Protein AF-A0A929DKE8-F1 (afdb_monomer)

Sequence (84 aa):
DEEVFETMDDLLKVGCKVMTIGQYLQPTLNHYPVIDYIHPDRFEQYRLTGLEKGFKFVESSPLVRSSYHAERHVDSRIKVHNIK

Radius of gyration: 15.74 Å; Cα contacts (8 Å, |Δi|>4): 75; chains: 1; bounding box: 49×31×35 Å

Solvent-accessible surface area (backbone atoms only — not comparable to full-atom values): 5341 Å² total; per-residue (Å²): 108,70,69,59,57,51,49,52,52,56,42,46,74,75,66,51,45,69,50,66,46,46,54,79,73,60,89,49,93,90,44,72,77,71,88,73,87,80,58,68,70,57,28,49,48,53,28,52,50,43,45,73,78,62,36,78,42,60,49,44,34,62,84,45,49,86,70,61,67,45,79,78,73,50,71,84,79,68,70,75,74,82,79,126

Secondary structure (DSSP, 8-state):
-HHHHHHHHHHHHTT--EEEE-----SSTTSPPP-----HHHHHHHHHHHHHHT-SEEEESTT--TTTTHHHHS-TT-------

pLDDT: mean 89.49, std 15.86, range [40.84, 98.62]

Nearest PDB structures (foldseek):
  4u0p-assembly1_B  TM=1.001E+00  e=1.046E-05  Thermosynechococcus vestitus BP-1
  5exi-assembly1_A  TM=9.642E-01  e=5.051E-05  Mycobacterium tuberculosis H37Rv
  5exk-assembly4_G  TM=9.830E-01  e=1.230E-04  Mycobacterium tuberculosis H37Rv
  4u0o-assembly1_B  TM=9.744E-01  e=1.317E-04  Thermosynechococcus vestitus BP-1
  8j3r-assembly1_A  TM=5.946E-01  e=4.067E+00  Sulfoacidibacillus thermotolerans

Structure (mmCIF, N/CA/C/O backbone):
data_AF-A0A929DKE8-F1
#
_entry.id   AF-A0A929DKE8-F1
#
loop_
_atom_site.group_PDB
_atom_site.id
_atom_site.type_symbol
_atom_site.label_atom_id
_atom_site.label_alt_id
_atom_site.label_comp_id
_atom_site.label_asym_id
_atom_site.label_entity_id
_atom_site.label_seq_id
_atom_site.pdbx_PDB_ins_code
_atom_site.Cartn_x
_atom_site.Cartn_y
_atom_site.Cartn_z
_atom_site.occupancy
_atom_site.B_iso_or_equiv
_atom_site.auth_seq_id
_atom_site.auth_comp_id
_atom_site.auth_asym_id
_atom_site.auth_atom_id
_atom_site.pdbx_PDB_model_num
ATOM 1 N N . ASP A 1 1 ? 7.752 7.268 1.473 1.00 88.25 1 ASP A N 1
ATOM 2 C CA . ASP A 1 1 ? 6.733 6.934 2.495 1.00 88.25 1 ASP A CA 1
ATOM 3 C C . ASP A 1 1 ? 5.796 8.070 2.836 1.00 88.25 1 ASP A C 1
ATOM 5 O O . ASP A 1 1 ? 4.607 7.804 2.926 1.00 88.25 1 ASP A O 1
ATOM 9 N N . GLU A 1 2 ? 6.282 9.302 3.002 1.00 96.00 2 GLU A N 1
ATOM 10 C CA . GLU A 1 2 ? 5.424 10.466 3.282 1.00 96.00 2 GLU A CA 1
ATOM 11 C C . GLU A 1 2 ? 4.240 10.571 2.307 1.00 96.00 2 GLU A C 1
ATOM 13 O O . GLU A 1 2 ? 3.098 10.612 2.750 1.00 96.00 2 GLU A O 1
ATOM 18 N N . GLU A 1 3 ? 4.493 10.450 1.001 1.00 97.69 3 GLU A N 1
ATOM 19 C CA . GLU A 1 3 ? 3.450 10.465 -0.038 1.00 97.69 3 GLU A CA 1
ATOM 20 C C . GLU A 1 3 ? 2.413 9.338 0.124 1.00 97.69 3 GLU A C 1
ATOM 22 O O . GLU A 1 3 ? 1.229 9.524 -0.157 1.00 97.69 3 GLU A O 1
ATOM 27 N N . VAL A 1 4 ? 2.827 8.159 0.609 1.00 97.44 4 VAL A N 1
ATOM 28 C CA . VAL A 1 4 ? 1.913 7.031 0.866 1.00 97.44 4 VAL A CA 1
ATOM 29 C C . VAL A 1 4 ? 0.983 7.374 2.028 1.00 97.44 4 VAL A C 1
ATOM 31 O O . VAL A 1 4 ? -0.218 7.117 1.952 1.00 97.44 4 VAL A O 1
ATOM 34 N N . PHE A 1 5 ? 1.513 7.979 3.092 1.00 98.19 5 PHE A N 1
ATOM 35 C CA . PHE A 1 5 ? 0.720 8.375 4.255 1.00 98.19 5 PHE A CA 1
ATOM 36 C C . PHE A 1 5 ? -0.197 9.567 3.972 1.00 98.19 5 PHE A C 1
ATOM 38 O O . PHE A 1 5 ? -1.327 9.569 4.453 1.00 98.19 5 PHE A O 1
ATOM 45 N N . GLU A 1 6 ? 0.244 10.531 3.165 1.00 98.56 6 GLU A N 1
ATOM 46 C CA . GLU A 1 6 ? -0.606 11.623 2.678 1.00 98.56 6 GLU A CA 1
ATOM 47 C C . GLU A 1 6 ? -1.754 11.078 1.818 1.00 98.56 6 GLU A C 1
ATOM 49 O O . GLU A 1 6 ? -2.920 11.402 2.047 1.00 98.56 6 GLU A O 1
ATOM 54 N N . THR A 1 7 ? -1.452 10.143 0.911 1.00 98.44 7 THR A N 1
ATOM 55 C CA . THR A 1 7 ? -2.470 9.471 0.091 1.00 98.44 7 THR A CA 1
ATOM 56 C C . THR A 1 7 ? -3.508 8.751 0.957 1.00 98.44 7 THR A C 1
ATOM 58 O O . THR A 1 7 ? -4.700 8.786 0.649 1.00 98.44 7 THR A O 1
ATOM 61 N N . MET A 1 8 ? -3.095 8.112 2.059 1.00 98.50 8 MET A N 1
ATOM 62 C CA . MET A 1 8 ? -4.032 7.505 3.014 1.00 98.50 8 MET A CA 1
ATOM 63 C C . MET A 1 8 ? -5.009 8.541 3.582 1.00 98.50 8 MET A C 1
ATOM 65 O O . MET A 1 8 ? -6.211 8.276 3.637 1.00 98.50 8 MET A O 1
ATOM 69 N N . ASP A 1 9 ? -4.513 9.717 3.972 1.00 98.50 9 ASP A N 1
ATOM 70 C CA . ASP A 1 9 ? -5.349 10.795 4.506 1.00 98.50 9 ASP A CA 1
ATOM 71 C C . ASP A 1 9 ? -6.323 11.329 3.449 1.00 98.50 9 ASP A C 1
ATOM 73 O O . ASP A 1 9 ? -7.500 11.546 3.741 1.00 98.50 9 ASP A O 1
ATOM 77 N N . ASP A 1 10 ? -5.879 11.477 2.203 1.00 98.62 10 ASP A N 1
ATOM 78 C CA . ASP A 1 10 ? -6.730 11.943 1.105 1.00 98.62 10 ASP A CA 1
ATOM 79 C C . ASP A 1 10 ? -7.832 10.947 0.738 1.00 98.62 10 ASP A C 1
ATOM 81 O O . ASP A 1 10 ? -8.989 11.334 0.544 1.00 98.62 10 ASP A O 1
ATOM 85 N N . LEU A 1 11 ? -7.515 9.652 0.725 1.00 98.38 11 LEU A N 1
ATOM 86 C CA . LEU A 1 11 ? -8.506 8.592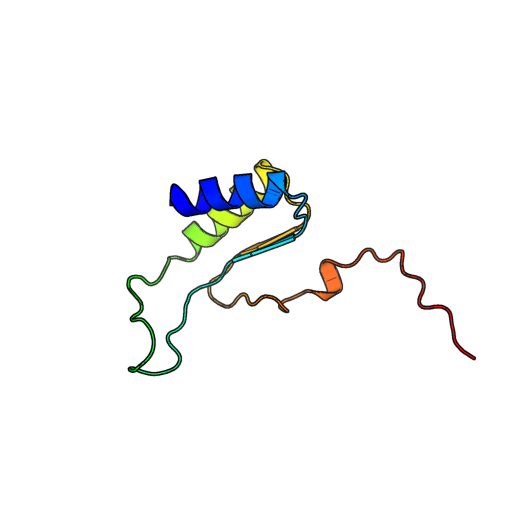 0.545 1.00 98.38 11 LEU A CA 1
ATOM 87 C C . LEU A 1 11 ? -9.563 8.618 1.661 1.00 98.38 11 LEU A C 1
ATOM 89 O O . LEU A 1 11 ? -10.757 8.460 1.390 1.00 98.38 11 LEU A O 1
ATOM 93 N N . LEU A 1 12 ? -9.153 8.847 2.910 1.00 98.25 12 LEU A N 1
ATOM 94 C CA . LEU A 1 12 ? -10.081 8.954 4.038 1.00 98.25 12 LEU A CA 1
ATOM 95 C C . LEU A 1 12 ? -10.968 10.201 3.941 1.00 98.25 12 LEU A C 1
ATOM 97 O O . LEU A 1 12 ? -12.172 10.101 4.193 1.00 98.25 12 LEU A O 1
ATOM 101 N N . LYS A 1 13 ? -10.427 11.349 3.507 1.00 98.44 13 LYS A N 1
ATOM 102 C CA . LYS A 1 13 ? -11.199 12.593 3.299 1.00 98.44 13 LYS A CA 1
ATOM 103 C C . LYS A 1 13 ? -12.361 12.408 2.321 1.00 98.44 13 LYS A C 1
ATOM 105 O O . LYS A 1 13 ? -13.411 13.018 2.507 1.00 98.44 13 LYS A O 1
ATOM 110 N N . VAL A 1 14 ? -12.206 11.549 1.310 1.00 98.12 14 VAL A N 1
ATOM 111 C CA . VAL A 1 14 ? -13.273 11.236 0.337 1.00 98.12 14 VAL A CA 1
ATOM 112 C C . VAL A 1 14 ? -14.170 10.065 0.761 1.00 98.12 14 VAL A C 1
ATOM 114 O O . VAL A 1 14 ? -15.011 9.605 -0.010 1.00 98.12 14 VAL A O 1
ATOM 117 N N . GLY A 1 15 ? -14.027 9.578 1.996 1.00 96.88 15 GLY A N 1
ATOM 118 C CA . GLY A 1 15 ? -14.868 8.525 2.562 1.00 96.88 15 GLY A CA 1
ATOM 119 C C . GLY A 1 15 ? -14.510 7.113 2.098 1.00 96.88 15 GLY A C 1
ATOM 120 O O . GLY A 1 15 ? -15.356 6.214 2.192 1.00 96.88 15 GLY A O 1
ATOM 121 N N . CYS A 1 16 ? -13.285 6.893 1.606 1.00 97.12 16 CYS A N 1
ATOM 122 C CA . CYS A 1 16 ? -12.790 5.552 1.320 1.00 97.12 16 CYS A CA 1
ATOM 123 C C . CYS A 1 16 ? -12.741 4.721 2.610 1.00 97.12 16 CYS A C 1
ATOM 125 O O . CYS A 1 16 ? -12.348 5.200 3.671 1.00 97.12 16 CYS A O 1
ATOM 127 N N . LYS A 1 17 ? -13.172 3.459 2.531 1.00 95.56 17 LYS A N 1
ATOM 128 C CA . LYS A 1 17 ? -13.304 2.567 3.700 1.00 95.56 17 LYS A CA 1
ATOM 129 C C . LYS A 1 17 ? -12.355 1.379 3.654 1.00 95.56 17 LYS A C 1
ATOM 131 O O . LYS A 1 17 ? -12.105 0.774 4.691 1.00 95.56 17 LYS A O 1
ATOM 136 N N . VAL A 1 18 ? -11.884 1.024 2.465 1.00 95.81 18 VAL A N 1
ATOM 137 C CA . VAL A 1 18 ? -11.111 -0.186 2.193 1.00 95.81 18 VAL A CA 1
ATOM 138 C C . VAL A 1 18 ? -9.921 0.215 1.346 1.00 95.81 18 VAL A C 1
ATOM 140 O O . VAL A 1 18 ? -10.102 0.846 0.308 1.00 95.81 18 VAL A O 1
ATOM 143 N N . MET A 1 19 ? -8.725 -0.164 1.773 1.00 96.88 19 MET A N 1
ATOM 144 C CA . MET A 1 19 ? -7.497 0.089 1.030 1.00 96.88 19 MET A CA 1
ATOM 145 C C . MET A 1 19 ? -6.755 -1.222 0.797 1.00 96.88 19 MET A C 1
ATOM 147 O O . MET A 1 19 ? -6.644 -2.057 1.692 1.00 96.88 19 MET A O 1
ATOM 151 N N . THR A 1 20 ? -6.218 -1.391 -0.406 1.00 97.38 20 THR A N 1
ATOM 152 C CA . THR A 1 20 ? -5.303 -2.485 -0.731 1.00 97.38 20 THR A CA 1
ATOM 153 C C . THR A 1 20 ? -3.988 -1.890 -1.210 1.00 97.38 20 THR A C 1
ATOM 155 O O . THR A 1 20 ? -4.014 -1.031 -2.092 1.00 97.38 20 THR A O 1
ATOM 158 N N . ILE A 1 21 ? -2.856 -2.351 -0.690 1.00 97.62 21 ILE A N 1
ATOM 159 C CA . ILE A 1 21 ? -1.525 -1.914 -1.126 1.00 97.62 21 ILE A CA 1
ATOM 160 C C . ILE A 1 21 ? -0.626 -3.130 -1.366 1.00 97.62 21 ILE A C 1
ATOM 162 O O . ILE A 1 21 ? -0.568 -4.057 -0.561 1.00 97.62 21 ILE A O 1
ATOM 166 N N . GLY A 1 22 ? 0.056 -3.143 -2.510 1.00 97.19 22 GLY A N 1
ATOM 167 C CA . GLY A 1 22 ? 0.901 -4.257 -2.932 1.00 97.19 22 GLY A CA 1
ATOM 168 C C . GLY A 1 22 ? 2.080 -3.796 -3.779 1.00 97.19 22 GLY A C 1
ATOM 169 O O . GLY A 1 22 ? 2.145 -2.641 -4.196 1.00 97.19 22 GLY A O 1
ATOM 170 N N . GLN A 1 23 ? 3.024 -4.703 -4.026 1.00 98.00 23 GLN A N 1
ATOM 171 C CA . GLN A 1 23 ? 4.220 -4.411 -4.810 1.00 98.00 23 GLN A CA 1
ATOM 172 C C . GLN A 1 23 ? 3.848 -4.219 -6.279 1.00 98.00 23 GLN A C 1
ATOM 174 O O . GLN A 1 23 ? 3.191 -5.070 -6.896 1.00 98.00 23 GLN A O 1
ATOM 179 N N . TYR A 1 24 ? 4.348 -3.130 -6.857 1.00 97.50 24 TYR A N 1
ATOM 180 C CA . TYR A 1 24 ? 4.367 -2.975 -8.299 1.00 97.50 24 TYR A CA 1
ATOM 181 C C . TYR A 1 24 ? 5.323 -4.005 -8.907 1.00 97.50 24 TYR A C 1
ATOM 183 O O . TYR A 1 24 ? 6.523 -4.002 -8.629 1.00 97.50 24 TYR A O 1
ATOM 191 N N . LEU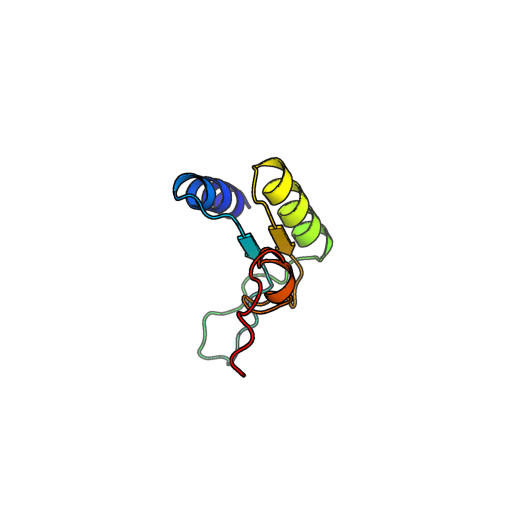 A 1 25 ? 4.771 -4.897 -9.725 1.00 96.12 25 LEU A N 1
ATOM 192 C CA . LEU A 1 25 ? 5.530 -5.852 -10.520 1.00 96.12 25 LEU A CA 1
ATOM 193 C C . LEU A 1 25 ? 5.401 -5.429 -11.974 1.00 96.12 25 LEU A C 1
ATOM 195 O O . LEU A 1 25 ? 4.307 -5.471 -12.539 1.00 96.12 25 LEU A O 1
ATOM 199 N N . GLN A 1 26 ? 6.516 -4.993 -12.549 1.00 97.25 26 GLN A N 1
ATOM 200 C CA . GLN A 1 26 ? 6.588 -4.574 -13.939 1.00 97.25 26 GLN A CA 1
ATOM 201 C C . GLN A 1 26 ? 6.161 -5.743 -14.853 1.00 97.25 26 GLN A C 1
ATOM 203 O O . GLN A 1 26 ? 6.815 -6.786 -14.833 1.00 97.25 26 GLN A O 1
ATOM 208 N N . PRO A 1 27 ? 5.089 -5.607 -15.661 1.00 96.62 27 PRO A N 1
ATOM 209 C CA . PRO A 1 27 ? 4.609 -6.714 -16.494 1.00 96.62 27 PRO A CA 1
ATOM 210 C C . PRO A 1 27 ? 5.576 -7.082 -17.623 1.00 96.62 27 PRO A C 1
ATOM 212 O O . PRO A 1 27 ? 5.760 -8.253 -17.940 1.00 96.62 27 PRO A O 1
ATOM 215 N N . THR A 1 28 ? 6.175 -6.067 -18.254 1.00 96.69 28 THR A N 1
ATOM 216 C CA . THR A 1 28 ? 7.170 -6.207 -19.327 1.00 96.69 28 THR A CA 1
ATOM 217 C C . THR A 1 28 ? 8.167 -5.053 -19.262 1.00 96.69 28 THR A C 1
ATOM 219 O O . THR A 1 28 ? 7.847 -4.001 -18.714 1.00 96.69 28 THR A O 1
ATOM 222 N N . LEU A 1 29 ? 9.328 -5.196 -19.907 1.00 95.19 29 LEU A N 1
ATOM 223 C CA . LEU A 1 29 ? 10.397 -4.183 -19.916 1.00 95.19 29 LEU A CA 1
ATOM 224 C C . LEU A 1 29 ? 9.986 -2.808 -20.477 1.00 95.19 29 LEU A C 1
ATOM 226 O O . LEU A 1 29 ? 10.660 -1.821 -20.208 1.00 95.19 29 LEU A O 1
ATOM 230 N N . ASN A 1 30 ? 8.884 -2.735 -21.230 1.00 96.69 30 ASN A N 1
ATOM 231 C CA . ASN A 1 30 ? 8.364 -1.481 -21.787 1.00 96.69 30 ASN A CA 1
ATOM 232 C C . ASN A 1 30 ? 7.461 -0.708 -20.809 1.00 96.69 30 ASN A C 1
ATOM 234 O O . ASN A 1 30 ? 7.042 0.405 -21.118 1.00 96.69 30 ASN A O 1
ATOM 238 N N . HIS A 1 31 ? 7.114 -1.295 -19.661 1.00 97.75 31 HIS A N 1
ATOM 239 C CA . HIS A 1 31 ? 6.369 -0.603 -18.610 1.00 97.75 31 HIS A CA 1
ATOM 240 C C . HIS A 1 31 ? 7.320 0.173 -17.701 1.00 97.75 31 HIS A C 1
ATOM 242 O O . HIS A 1 31 ? 8.533 -0.023 -17.753 1.00 97.75 31 HIS A O 1
ATOM 248 N N . TYR A 1 32 ? 6.760 1.028 -16.844 1.00 96.88 32 TYR A N 1
ATOM 249 C CA . TYR A 1 32 ? 7.537 1.787 -15.871 1.00 96.88 32 TYR A CA 1
ATOM 250 C C . TYR A 1 32 ? 8.485 0.859 -15.085 1.00 96.88 32 TYR A C 1
ATOM 252 O O . TYR A 1 32 ? 8.057 -0.218 -14.664 1.00 96.88 32 TYR A O 1
ATOM 260 N N . PRO A 1 33 ? 9.773 1.202 -14.934 1.00 97.00 33 PRO A N 1
ATOM 261 C CA . PRO A 1 33 ? 10.714 0.334 -14.242 1.00 97.00 33 PRO A CA 1
ATOM 262 C C . PRO A 1 33 ? 10.363 0.231 -12.755 1.00 97.00 33 PRO A C 1
ATOM 264 O O . PRO A 1 33 ? 9.906 1.196 -12.138 1.00 97.00 33 PRO A O 1
ATOM 267 N N . VAL A 1 34 ? 10.598 -0.942 -12.162 1.00 96.38 34 VAL A N 1
ATOM 268 C CA . VAL A 1 34 ? 10.550 -1.079 -10.701 1.00 96.38 34 VAL A CA 1
ATOM 269 C C . VAL A 1 34 ? 11.725 -0.296 -10.124 1.00 96.38 34 VAL A C 1
ATOM 27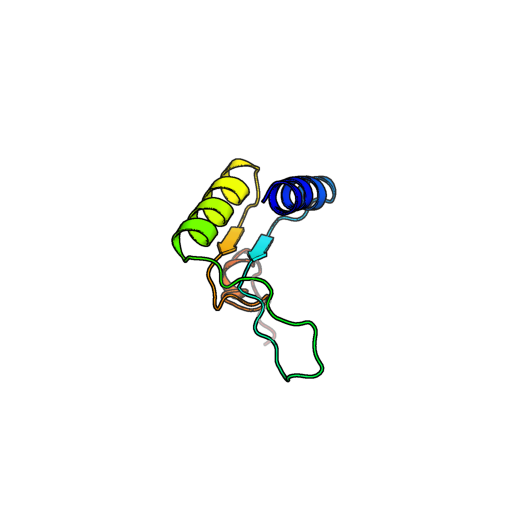1 O O . VAL A 1 34 ? 12.872 -0.609 -10.432 1.00 96.38 34 VAL A O 1
ATOM 274 N N . ILE A 1 35 ? 11.432 0.717 -9.310 1.00 96.00 35 ILE A N 1
ATOM 275 C CA . ILE A 1 35 ? 12.462 1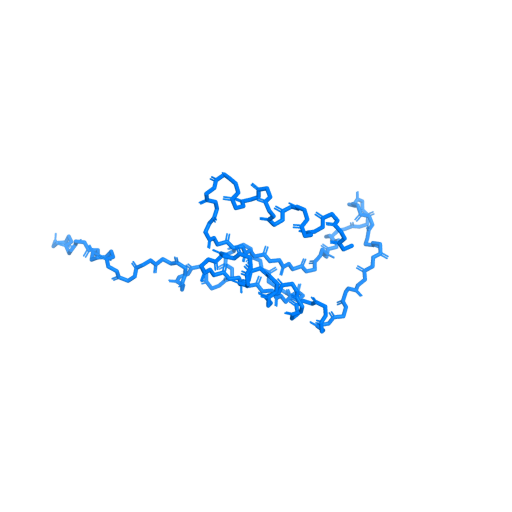.497 -8.613 1.00 96.00 35 ILE A CA 1
ATOM 276 C C . ILE A 1 35 ? 12.977 0.700 -7.414 1.00 96.00 35 ILE A C 1
ATOM 278 O O . ILE A 1 35 ? 14.180 0.513 -7.300 1.00 96.00 35 ILE A O 1
ATOM 282 N N . ASP A 1 36 ? 12.066 0.156 -6.598 1.00 95.62 36 ASP A N 1
ATOM 283 C CA . ASP A 1 36 ? 12.398 -0.604 -5.393 1.00 95.62 36 ASP A CA 1
ATOM 284 C C . ASP A 1 36 ? 11.458 -1.800 -5.166 1.00 95.62 36 ASP A C 1
ATOM 286 O O . ASP A 1 36 ? 10.260 -1.763 -5.481 1.00 95.62 36 ASP A O 1
ATOM 290 N N . TYR A 1 37 ? 12.014 -2.855 -4.560 1.00 96.94 37 TYR A N 1
ATOM 291 C CA . TYR A 1 37 ? 11.264 -3.978 -3.998 1.00 96.94 37 TYR A CA 1
ATOM 292 C C . TYR A 1 37 ? 11.137 -3.797 -2.489 1.00 96.94 37 TYR A C 1
ATOM 294 O O . TYR A 1 37 ? 12.118 -3.868 -1.749 1.00 96.94 37 TYR A O 1
ATOM 302 N N . ILE A 1 38 ? 9.913 -3.557 -2.036 1.00 96.94 38 ILE A N 1
ATOM 303 C CA . ILE A 1 38 ? 9.639 -3.186 -0.652 1.00 96.94 38 ILE A CA 1
ATOM 304 C C . ILE A 1 38 ? 9.666 -4.426 0.254 1.00 96.94 38 ILE A C 1
ATOM 306 O O . ILE A 1 38 ? 9.066 -5.457 -0.056 1.00 96.94 38 ILE A O 1
ATOM 310 N N . HIS A 1 39 ? 10.355 -4.327 1.396 1.00 97.38 39 HIS A N 1
ATOM 311 C CA . HIS A 1 39 ? 10.429 -5.414 2.378 1.00 97.38 39 HIS A CA 1
ATOM 312 C C . HIS A 1 39 ? 9.049 -5.688 3.014 1.00 97.38 39 HIS A C 1
ATOM 314 O O . HIS A 1 39 ? 8.322 -4.730 3.298 1.00 97.38 39 HIS A O 1
ATOM 320 N N . PRO A 1 40 ? 8.680 -6.952 3.307 1.00 96.94 40 PRO A N 1
ATOM 321 C CA . PRO A 1 40 ? 7.406 -7.293 3.950 1.00 96.94 40 PRO A CA 1
ATOM 322 C C . PRO A 1 40 ? 7.077 -6.485 5.217 1.00 96.94 40 PRO A C 1
ATOM 324 O O . PRO A 1 40 ? 5.933 -6.071 5.387 1.00 96.94 40 PRO A O 1
ATOM 327 N N . ASP A 1 41 ? 8.068 -6.172 6.057 1.00 97.69 41 ASP A N 1
ATOM 328 C CA . ASP A 1 41 ? 7.858 -5.387 7.289 1.00 97.69 41 ASP A CA 1
ATOM 329 C C . ASP A 1 41 ? 7.291 -3.988 7.020 1.00 97.69 41 ASP A C 1
ATOM 331 O O . ASP A 1 41 ? 6.534 -3.439 7.819 1.00 97.69 41 ASP A O 1
ATOM 335 N N . ARG A 1 42 ? 7.625 -3.403 5.867 1.00 97.88 42 ARG A N 1
ATOM 336 C CA . ARG A 1 42 ? 7.103 -2.099 5.463 1.00 97.88 42 ARG A CA 1
ATOM 337 C C . ARG A 1 42 ? 5.626 -2.184 5.076 1.00 97.88 42 ARG A C 1
ATOM 339 O O . ARG A 1 42 ? 4.857 -1.289 5.411 1.00 97.88 42 ARG A O 1
ATOM 346 N N . PHE A 1 43 ? 5.205 -3.277 4.440 1.00 98.19 43 PHE A N 1
ATOM 347 C CA . PHE A 1 43 ? 3.784 -3.526 4.195 1.00 98.19 43 PHE A CA 1
ATOM 348 C C . PHE A 1 43 ? 3.009 -3.669 5.509 1.00 98.19 43 PHE A C 1
ATOM 350 O O . PHE A 1 43 ? 1.902 -3.139 5.618 1.00 98.19 43 PHE A O 1
ATOM 357 N N . GLU A 1 44 ? 3.592 -4.305 6.526 1.0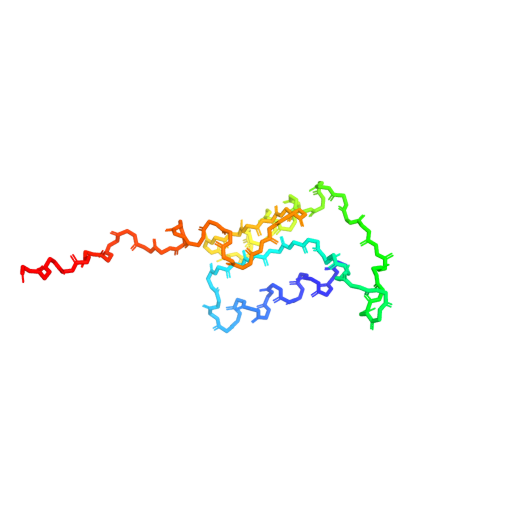0 97.94 44 GLU A N 1
ATOM 358 C CA . GLU A 1 44 ? 2.964 -4.373 7.849 1.00 97.94 44 GLU A CA 1
ATOM 359 C C . GLU A 1 44 ? 2.827 -2.982 8.487 1.00 97.94 44 GLU A C 1
ATOM 361 O O . GLU A 1 44 ? 1.763 -2.657 9.017 1.00 97.94 44 GLU A O 1
ATOM 366 N N . GLN A 1 45 ? 3.834 -2.111 8.347 1.00 98.06 45 GLN A N 1
ATOM 367 C CA . GLN A 1 45 ? 3.721 -0.707 8.765 1.00 98.06 45 GLN A CA 1
ATOM 368 C C . GLN A 1 45 ? 2.555 -0.001 8.059 1.00 98.06 45 GLN A C 1
ATOM 370 O O . GLN A 1 45 ? 1.720 0.605 8.725 1.00 98.06 45 GLN A O 1
ATOM 375 N N . TYR A 1 46 ? 2.428 -0.134 6.733 1.00 98.38 46 TYR A N 1
ATOM 376 C CA . TYR A 1 46 ? 1.305 0.457 5.990 1.00 98.38 46 TYR A CA 1
ATOM 377 C C . TYR A 1 46 ? -0.054 -0.066 6.452 1.00 98.38 46 TYR A C 1
ATOM 379 O O . TYR A 1 46 ? -1.014 0.703 6.536 1.00 98.38 46 TYR A O 1
ATOM 387 N N . ARG A 1 47 ? -0.137 -1.359 6.787 1.00 98.12 47 ARG A N 1
ATOM 388 C CA . ARG A 1 47 ? -1.356 -1.973 7.315 1.00 98.12 47 ARG A CA 1
ATOM 389 C C . ARG A 1 47 ? -1.756 -1.343 8.643 1.00 98.12 47 ARG A C 1
ATOM 391 O O . ARG A 1 47 ? -2.896 -0.911 8.794 1.00 98.12 47 ARG A O 1
ATOM 398 N N . LEU A 1 48 ? -0.818 -1.290 9.588 1.00 98.38 48 LEU A N 1
ATOM 399 C CA . LEU A 1 48 ? -1.048 -0.762 10.930 1.00 98.38 48 LEU A CA 1
ATOM 400 C C . LEU A 1 48 ? -1.396 0.726 10.885 1.00 98.38 48 LEU A C 1
ATOM 402 O O . LEU A 1 48 ? -2.411 1.119 11.453 1.00 98.38 48 LEU A O 1
ATOM 406 N N . THR A 1 49 ? -0.635 1.527 10.138 1.00 98.31 49 THR A N 1
ATOM 407 C CA . THR A 1 49 ? -0.896 2.964 9.983 1.00 98.31 49 THR A CA 1
ATOM 408 C C . THR A 1 49 ? -2.242 3.232 9.313 1.00 98.31 49 THR A C 1
ATOM 410 O O . THR A 1 49 ? -2.984 4.099 9.764 1.00 98.31 49 THR A O 1
ATOM 413 N N . GLY A 1 50 ? -2.606 2.488 8.263 1.00 98.12 50 GLY A N 1
ATOM 414 C CA . GLY A 1 50 ? -3.911 2.653 7.618 1.00 98.12 50 GLY A CA 1
ATOM 415 C C . GLY A 1 50 ? -5.078 2.335 8.564 1.00 98.12 50 GLY A C 1
ATOM 416 O O . GLY A 1 50 ? -6.071 3.065 8.602 1.00 98.12 50 GLY A O 1
ATOM 417 N N . LEU A 1 51 ? -4.949 1.278 9.371 1.00 98.06 51 LEU A N 1
ATOM 418 C CA . LEU A 1 51 ? -5.950 0.934 10.383 1.00 98.06 51 LEU A CA 1
ATOM 419 C C . LEU A 1 51 ? -6.032 1.992 11.492 1.00 98.06 51 LEU A C 1
ATOM 421 O O . LEU A 1 51 ? -7.133 2.383 11.869 1.00 98.06 51 LEU A O 1
ATOM 425 N N . GLU A 1 52 ? -4.892 2.490 11.970 1.00 98.31 52 GLU A N 1
ATOM 426 C CA . GLU A 1 52 ? -4.821 3.559 12.974 1.00 98.31 52 GLU A CA 1
ATOM 427 C C . GLU A 1 52 ? -5.455 4.867 12.474 1.00 98.31 52 GLU A C 1
ATOM 429 O O . GLU A 1 52 ? -6.197 5.515 13.210 1.00 98.31 52 GLU A O 1
ATOM 434 N N . LYS A 1 53 ? -5.231 5.225 11.201 1.00 97.88 53 LYS A N 1
ATOM 435 C CA . LYS A 1 53 ? -5.823 6.415 10.568 1.00 97.88 53 LYS A CA 1
ATOM 436 C C . LYS A 1 53 ? -7.343 6.316 10.388 1.00 97.88 53 LYS A C 1
ATOM 438 O O . LYS A 1 53 ? -8.010 7.347 10.342 1.00 97.88 53 LYS A O 1
ATOM 443 N N . GLY A 1 54 ? -7.904 5.105 10.298 1.00 97.62 54 GLY A N 1
ATOM 444 C CA . GLY A 1 54 ? -9.357 4.889 10.307 1.00 97.62 54 GLY A CA 1
ATOM 445 C C . GLY A 1 54 ? -9.952 4.165 9.096 1.00 97.62 54 GLY A C 1
ATOM 446 O O . GLY A 1 54 ? -11.177 4.163 8.939 1.00 97.62 54 GLY A O 1
ATOM 447 N N . PHE A 1 55 ? -9.145 3.519 8.245 1.00 97.94 55 PHE A N 1
ATOM 448 C CA . PHE A 1 55 ? -9.697 2.577 7.264 1.00 97.94 55 PHE A CA 1
ATOM 449 C C . PHE A 1 55 ? -10.383 1.406 7.983 1.00 97.94 55 PHE A C 1
ATOM 451 O O . PHE A 1 55 ? -9.886 0.896 8.985 1.00 97.94 55 PHE A O 1
ATOM 458 N N . LYS A 1 56 ? -11.514 0.926 7.453 1.00 95.19 56 LYS A N 1
ATOM 459 C CA . LYS A 1 56 ? -12.209 -0.246 8.014 1.00 95.19 56 LYS A CA 1
ATOM 460 C C . LYS A 1 56 ? -11.474 -1.548 7.718 1.00 95.19 56 LYS A C 1
ATOM 462 O O . LYS A 1 56 ? -11.493 -2.456 8.540 1.00 95.19 56 LYS A O 1
ATOM 467 N N . PHE A 1 57 ? -10.870 -1.632 6.536 1.00 94.62 57 PHE A N 1
ATOM 468 C CA . PHE A 1 57 ? -10.100 -2.785 6.087 1.00 94.62 57 PHE A CA 1
ATOM 469 C C . PHE A 1 57 ? -8.866 -2.311 5.327 1.00 94.62 57 PHE A C 1
ATOM 471 O O . PHE A 1 57 ? -8.961 -1.423 4.476 1.00 94.62 57 PHE A O 1
ATOM 478 N N . VAL A 1 58 ? -7.721 -2.919 5.632 1.00 96.81 58 VAL A N 1
ATOM 479 C CA . VAL A 1 58 ? -6.463 -2.685 4.925 1.00 96.81 58 VAL A CA 1
ATOM 480 C C . VAL A 1 58 ? -5.816 -4.029 4.629 1.00 96.81 58 VAL A C 1
ATOM 482 O O . VAL A 1 58 ? -5.412 -4.734 5.553 1.00 96.81 58 VAL A O 1
ATOM 485 N N . GLU A 1 59 ? -5.697 -4.363 3.349 1.00 97.06 59 GLU A N 1
ATOM 486 C CA . GLU A 1 59 ? -4.905 -5.501 2.881 1.00 97.06 59 GLU A CA 1
ATOM 487 C C .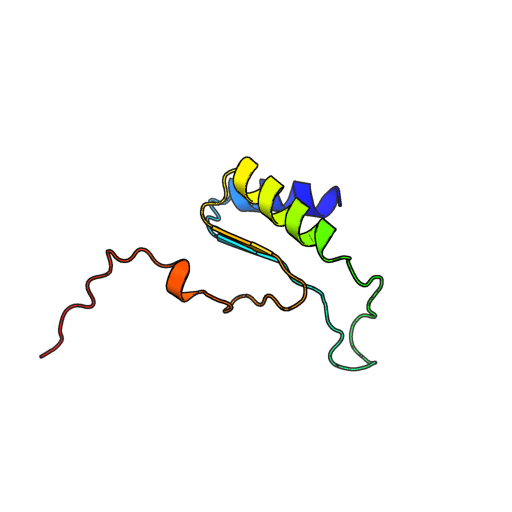 GLU A 1 59 ? -3.562 -4.973 2.368 1.00 97.06 59 GLU A C 1
ATOM 489 O O . GLU A 1 59 ? -3.518 -4.115 1.485 1.00 97.06 59 GLU A O 1
ATOM 494 N N . SER A 1 60 ? -2.458 -5.448 2.941 1.00 97.88 60 SER A N 1
ATOM 495 C CA . SER A 1 60 ? -1.122 -4.912 2.667 1.00 97.88 60 SER A CA 1
ATOM 496 C C . SER A 1 60 ? -0.083 -6.024 2.663 1.00 97.88 60 SER A C 1
ATOM 498 O O . SER A 1 60 ? 0.204 -6.615 3.702 1.00 97.88 60 SER A O 1
ATOM 500 N N . SER A 1 61 ? 0.448 -6.350 1.486 1.00 96.94 61 SER A N 1
ATOM 501 C CA . SER A 1 61 ? 1.489 -7.370 1.295 1.00 96.94 61 SER A CA 1
ATOM 502 C C . SER A 1 61 ? 1.974 -7.348 -0.163 1.00 96.94 61 SER A C 1
ATOM 504 O O . SER A 1 61 ? 1.210 -6.934 -1.040 1.00 96.94 61 SER A O 1
ATOM 506 N N . PRO A 1 62 ? 3.205 -7.807 -0.481 1.00 97.00 62 PRO A N 1
ATOM 507 C CA . PRO A 1 62 ? 3.764 -7.710 -1.832 1.00 97.00 62 PRO A CA 1
ATOM 508 C C . PRO A 1 62 ? 2.842 -8.213 -2.957 1.00 97.00 62 PRO A C 1
ATOM 510 O O . PRO A 1 62 ? 2.776 -7.609 -4.029 1.00 97.00 62 PRO A O 1
ATOM 513 N N . LEU A 1 63 ? 2.095 -9.294 -2.721 1.00 95.19 63 LEU A N 1
ATOM 514 C CA . LEU A 1 63 ? 1.248 -9.926 -3.741 1.00 95.19 63 LEU A CA 1
ATOM 515 C C . LEU A 1 63 ? -0.217 -9.472 -3.713 1.00 95.19 63 LEU A C 1
ATOM 517 O O . LEU A 1 63 ? -1.005 -9.933 -4.538 1.00 95.19 63 LEU A O 1
ATOM 521 N N . VAL A 1 64 ? -0.591 -8.559 -2.812 1.00 95.31 64 VAL A N 1
ATOM 522 C CA . VAL A 1 64 ? -1.960 -8.036 -2.735 1.00 95.31 64 VAL A CA 1
ATOM 523 C C . VAL A 1 64 ? -2.340 -7.349 -4.045 1.00 95.31 64 VAL A C 1
ATOM 525 O O . VAL A 1 64 ? -1.543 -6.657 -4.688 1.00 95.31 64 VAL A O 1
ATOM 528 N N . ARG A 1 65 ? -3.589 -7.562 -4.448 1.00 92.62 65 ARG A N 1
A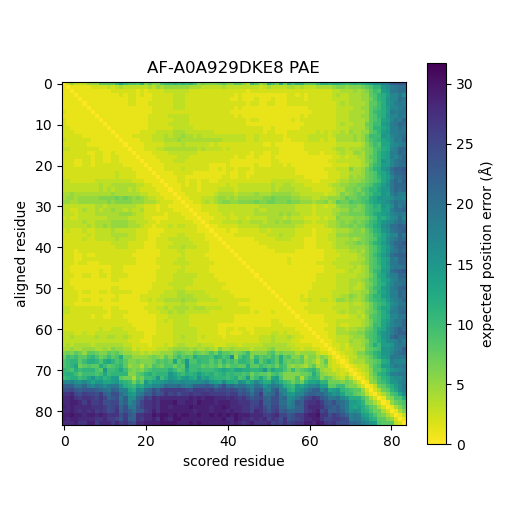TOM 529 C CA . ARG A 1 65 ? -4.256 -6.917 -5.581 1.00 92.62 65 ARG A CA 1
ATOM 530 C C . ARG A 1 65 ? -5.622 -6.424 -5.122 1.00 92.62 65 ARG A C 1
ATOM 532 O O . ARG A 1 65 ? -6.111 -6.855 -4.083 1.00 92.62 65 ARG A O 1
ATOM 539 N N . SER A 1 66 ? -6.253 -5.560 -5.909 1.00 87.38 66 SER A N 1
ATOM 540 C CA . SER A 1 66 ? -7.533 -4.936 -5.547 1.00 87.38 66 SER A CA 1
ATOM 541 C C . SER A 1 66 ? -8.656 -5.936 -5.247 1.00 87.38 66 SER A C 1
ATOM 543 O O . SER A 1 66 ? -9.507 -5.663 -4.407 1.00 87.38 66 SER A O 1
ATOM 545 N N . SER A 1 67 ? -8.663 -7.095 -5.909 1.00 84.94 67 SER A N 1
ATOM 546 C CA . SER A 1 67 ? -9.648 -8.161 -5.690 1.00 84.94 67 SER A CA 1
ATOM 547 C C . SER A 1 67 ? -9.253 -9.169 -4.607 1.00 84.94 67 SER A C 1
ATOM 549 O O . SER A 1 67 ? -10.052 -10.048 -4.286 1.00 84.94 67 SER A O 1
ATOM 551 N N . TYR A 1 68 ? -8.039 -9.079 -4.056 1.00 79.50 68 TYR A N 1
ATOM 552 C 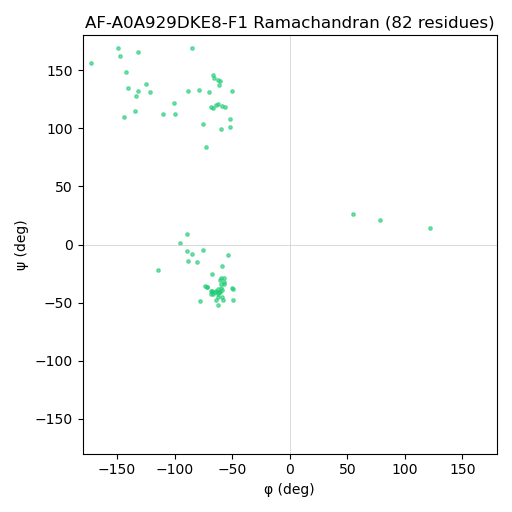CA . TYR A 1 68 ? -7.567 -10.016 -3.043 1.00 79.50 68 TYR A CA 1
ATOM 553 C C . TYR A 1 68 ? -8.424 -9.880 -1.782 1.00 79.50 68 TYR A C 1
ATOM 555 O O . TYR A 1 68 ? -8.523 -8.794 -1.216 1.00 79.50 68 TYR A O 1
ATOM 563 N N . HIS A 1 69 ? -9.078 -10.973 -1.384 1.00 78.44 69 HIS A N 1
ATOM 564 C CA . HIS A 1 69 ? -10.008 -11.021 -0.254 1.00 78.44 69 HIS A CA 1
ATOM 565 C C . HIS A 1 69 ? -11.166 -10.009 -0.292 1.00 78.44 69 HIS A C 1
ATOM 567 O O . HIS A 1 69 ? -11.730 -9.660 0.748 1.00 78.44 69 HIS A O 1
ATOM 573 N N . ALA A 1 70 ? -11.576 -9.556 -1.481 1.00 79.69 70 ALA A N 1
ATOM 574 C CA . ALA A 1 70 ? -12.659 -8.583 -1.625 1.00 79.69 70 ALA A CA 1
ATOM 575 C C . ALA A 1 70 ? -13.984 -9.045 -0.987 1.00 79.69 70 ALA A C 1
ATOM 577 O O . ALA A 1 70 ? -14.749 -8.220 -0.489 1.00 79.69 70 ALA A O 1
ATOM 578 N N . GLU A 1 71 ? -14.235 -10.354 -0.926 1.00 75.19 71 GLU A N 1
ATOM 579 C CA . GLU A 1 71 ? -15.383 -10.952 -0.243 1.00 75.19 71 GLU A CA 1
ATOM 580 C C . GLU A 1 71 ? -15.439 -10.623 1.257 1.00 75.19 71 GLU A C 1
ATOM 582 O O . GLU A 1 71 ? -16.525 -10.521 1.823 1.00 75.19 71 GLU A O 1
ATOM 587 N N . ARG A 1 72 ? -14.284 -10.400 1.899 1.00 76.88 72 ARG A N 1
ATOM 588 C CA . ARG A 1 72 ? -14.179 -10.047 3.325 1.00 76.88 72 ARG A CA 1
ATOM 589 C C . ARG A 1 72 ? -14.444 -8.564 3.585 1.00 76.88 72 ARG A C 1
ATOM 591 O O . ARG A 1 72 ? -14.670 -8.180 4.730 1.00 76.88 72 ARG A O 1
ATOM 598 N N . HIS A 1 73 ? -14.426 -7.739 2.538 1.00 74.06 73 HIS A N 1
ATOM 599 C CA . HIS A 1 73 ? -14.654 -6.294 2.613 1.00 74.06 73 HIS A CA 1
ATOM 600 C C . HIS A 1 73 ? -16.138 -5.914 2.492 1.00 74.06 73 HIS A C 1
ATOM 602 O O . HIS A 1 73 ? -16.513 -4.774 2.780 1.00 74.06 73 HIS A O 1
ATOM 608 N N . VAL A 1 74 ? -16.988 -6.851 2.060 1.00 70.06 74 VAL A N 1
ATOM 609 C CA . VAL A 1 74 ? -18.434 -6.657 1.924 1.00 70.06 74 VAL A CA 1
ATOM 610 C C . VAL A 1 74 ? -19.119 -7.005 3.245 1.00 70.06 74 VAL A C 1
ATOM 612 O O . VAL A 1 74 ? -18.862 -8.047 3.842 1.00 70.06 74 VAL A O 1
ATOM 615 N N . ASP A 1 75 ? -20.010 -6.132 3.721 1.00 62.00 75 ASP A N 1
ATOM 616 C CA . ASP A 1 75 ? -20.797 -6.403 4.926 1.00 62.00 75 ASP A CA 1
ATOM 617 C C . ASP A 1 75 ? -21.692 -7.635 4.694 1.00 62.00 75 ASP A C 1
ATOM 619 O O . ASP A 1 75 ? -22.549 -7.649 3.807 1.00 62.00 75 ASP A O 1
ATOM 623 N N . SER A 1 76 ? -21.517 -8.660 5.531 1.00 54.03 76 SER A N 1
ATOM 624 C CA . SER A 1 76 ? -22.313 -9.900 5.569 1.00 54.03 76 SER A CA 1
ATOM 625 C C . SER A 1 76 ? -23.836 -9.698 5.683 1.00 54.03 76 SER A C 1
ATOM 627 O O . SER A 1 76 ? -24.608 -10.645 5.536 1.00 54.03 76 SER A O 1
ATOM 629 N N . ARG A 1 77 ? -24.302 -8.465 5.922 1.00 54.72 77 ARG A N 1
ATOM 630 C CA . ARG A 1 77 ? -25.726 -8.100 5.953 1.00 54.72 77 ARG A CA 1
ATOM 631 C C . ARG A 1 77 ? -26.409 -8.008 4.590 1.00 54.72 77 ARG A C 1
ATOM 633 O O . ARG A 1 77 ? -27.632 -7.847 4.563 1.00 54.72 77 ARG A O 1
ATOM 640 N N . ILE A 1 78 ? -25.695 -8.151 3.473 1.00 53.19 78 ILE A N 1
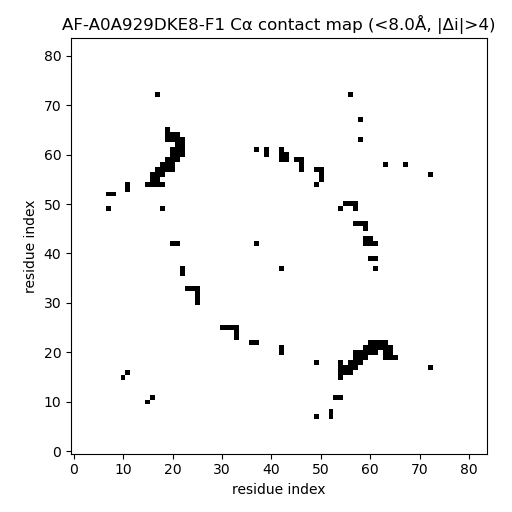ATOM 641 C CA . ILE A 1 78 ? -26.349 -8.353 2.175 1.00 53.19 78 ILE A CA 1
ATOM 642 C C . ILE A 1 78 ? -26.913 -9.781 2.150 1.00 53.19 78 ILE A C 1
ATOM 644 O O . ILE A 1 78 ? -26.299 -10.712 1.637 1.00 53.19 78 ILE A O 1
ATOM 648 N N . LYS A 1 79 ? -28.115 -9.963 2.719 1.00 43.69 79 LYS A N 1
ATOM 649 C CA . LYS A 1 79 ? -28.975 -11.098 2.374 1.00 43.69 79 LYS A CA 1
ATOM 650 C C . LYS A 1 79 ? -29.243 -10.982 0.881 1.00 43.69 79 LYS A C 1
ATOM 652 O O . LYS A 1 79 ? -30.086 -10.183 0.470 1.00 43.69 79 LYS A O 1
ATOM 657 N N . VAL A 1 80 ? -28.510 -11.753 0.084 1.00 55.47 80 VAL A N 1
ATOM 658 C CA . VAL A 1 80 ? -28.886 -12.035 -1.298 1.00 55.47 80 VAL A CA 1
ATOM 659 C C . VAL A 1 80 ? -30.324 -12.529 -1.208 1.00 55.47 80 VAL A C 1
ATOM 661 O O . VAL A 1 80 ? -30.589 -13.565 -0.598 1.00 55.47 80 VAL A O 1
ATOM 664 N N . HIS A 1 81 ? -31.279 -11.711 -1.651 1.00 47.72 81 HIS A N 1
ATOM 665 C CA . HIS A 1 81 ? -32.669 -12.130 -1.683 1.00 47.72 81 HIS A CA 1
ATOM 666 C C . HIS A 1 81 ? -32.702 -13.401 -2.525 1.00 47.72 81 HIS A C 1
ATOM 668 O O . HIS A 1 81 ? -32.301 -13.375 -3.685 1.00 47.72 81 HIS A O 1
ATOM 674 N N . ASN A 1 82 ? -33.120 -14.506 -1.903 1.00 40.84 82 ASN A N 1
ATOM 675 C CA . ASN A 1 82 ? -33.414 -15.759 -2.578 1.00 40.84 82 ASN A CA 1
ATOM 676 C C . ASN A 1 82 ? -34.387 -15.461 -3.720 1.00 40.84 82 ASN A C 1
ATOM 678 O O . ASN A 1 82 ? -35.585 -15.291 -3.486 1.00 40.84 82 ASN A O 1
ATOM 682 N N . ILE A 1 83 ? -33.868 -15.384 -4.940 1.00 48.47 83 ILE A N 1
ATOM 683 C CA . ILE A 1 83 ? -34.685 -15.511 -6.136 1.00 48.47 83 ILE A CA 1
ATOM 684 C C . ILE A 1 83 ? -34.981 -17.008 -6.222 1.00 48.47 83 ILE A C 1
ATOM 686 O O . ILE A 1 83 ? -34.079 -17.807 -6.473 1.00 48.47 83 ILE A O 1
ATOM 690 N N . LYS A 1 84 ? -36.212 -17.371 -5.849 1.00 41.28 84 LYS A N 1
ATOM 691 C CA . LYS A 1 84 ? -36.788 -18.678 -6.171 1.00 41.28 84 LYS A CA 1
ATOM 692 C C . LYS A 1 84 ? -36.943 -18.818 -7.677 1.00 41.28 84 LYS A C 1
ATOM 694 O O . LYS A 1 84 ? -37.247 -17.784 -8.314 1.00 41.28 84 LYS A O 1
#

Foldseek 3Di:
DVVLLVVLVVCVVVPAQEEEDAADDAPDPPDDDRPDDDDQVVQVVSQVSSVVSPRNYYHGGHPIDPCVPVVVVDPPPPPPPPPD

Mean predicted aligned error: 6.41 Å